Protein AF-A0A7Z7JCD7-F1 (afdb_monomer_lite)

Radius of gyration: 16.31 Å; chains: 1; bounding box: 39×44×38 Å

InterPro domains:
  IPR015995 Microcystin LR degradation protein MlrC, N-terminal [PF07364] (4-139)

pLDDT: mean 79.73, std 20.66, range [27.58, 98.19]

Sequence (176 aa):
MSGRRRPSGTIEAGAYAAMKQDILEGIRAALSVDGVLLALHGAGVADGTEDVEGDLALPVRALVGPGVPIAAVYDLHGNMTDAMRDACDLTLPCKLYPHTDFHDRGVEAVELLLEMIRGGLTPVTAMRRLPMLPYIVTTQVGAPYRDFAFPAWGIPNVACNIFRVAQAELITERRS

Secondary structure (DSSP, 8-state):
------S-SPBPHHHHHHHHHHHHHHHHHH-S-S-EEEE--SS--BTTBS-HHHHHHHHHHHHH-TTS-EEEEE-TT----HHHHHH-SEEEE---SS---HHHHHHHHHHHHHHHHTTS-------B--S--------STT-TTHHHHHHHHTSTT---BTTBB-----------

Organism: NCBI:txid164546

Structure (mmCIF, N/CA/C/O backbone):
data_AF-A0A7Z7JCD7-F1
#
_entry.id   AF-A0A7Z7JCD7-F1
#
loop_
_atom_site.group_PDB
_atom_site.id
_atom_site.type_symbol
_atom_site.label_atom_id
_atom_site.label_alt_id
_atom_site.label_comp_id
_atom_site.label_asym_id
_atom_site.label_entity_id
_atom_site.label_seq_id
_atom_site.pdbx_PDB_ins_code
_atom_site.Cartn_x
_atom_site.Cartn_y
_atom_site.Cartn_z
_atom_site.occupancy
_atom_site.B_iso_or_equiv
_atom_site.auth_seq_id
_atom_site.auth_comp_id
_atom_site.auth_asym_id
_atom_site.auth_atom_id
_atom_site.pdbx_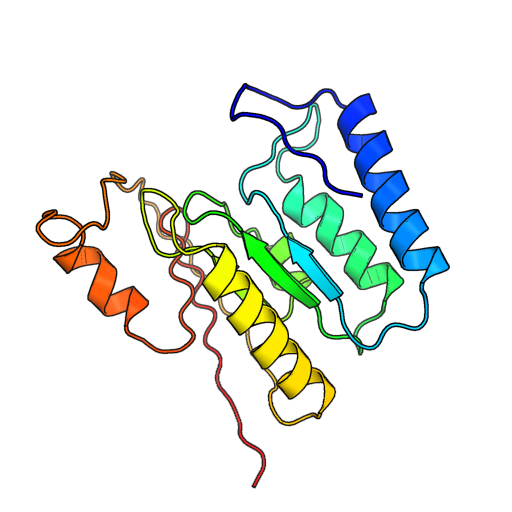PDB_model_num
ATOM 1 N N . MET A 1 1 ? -7.881 12.692 -3.490 1.00 38.72 1 MET A N 1
ATOM 2 C CA . MET A 1 1 ? -6.734 13.535 -3.901 1.00 38.72 1 MET A CA 1
ATOM 3 C C . MET A 1 1 ? -5.615 12.617 -4.387 1.00 38.72 1 MET A C 1
ATOM 5 O O . MET A 1 1 ? -5.524 11.513 -3.874 1.00 38.72 1 MET A O 1
ATOM 9 N N . SER A 1 2 ? -4.817 13.014 -5.384 1.00 38.47 2 SER A N 1
ATOM 10 C CA . SER A 1 2 ? -3.691 12.214 -5.905 1.00 38.47 2 SER A CA 1
ATOM 11 C C . SER A 1 2 ? -2.426 13.072 -5.908 1.00 38.47 2 SER A C 1
ATOM 13 O O . SER A 1 2 ? -2.394 14.094 -6.589 1.00 38.47 2 SER A O 1
ATOM 15 N N . GLY A 1 3 ? -1.390 12.665 -5.171 1.00 51.50 3 GLY A N 1
ATOM 16 C CA . GLY A 1 3 ? -0.071 13.302 -5.185 1.00 51.50 3 GLY A CA 1
ATOM 17 C C . GLY A 1 3 ? 0.856 12.587 -6.165 1.00 51.50 3 GLY A C 1
ATOM 18 O O . GLY A 1 3 ? 1.091 11.392 -6.025 1.00 51.50 3 GLY A O 1
ATOM 19 N N . ARG A 1 4 ? 1.383 13.290 -7.175 1.00 45.47 4 ARG A N 1
ATOM 20 C CA . ARG A 1 4 ? 2.312 12.701 -8.153 1.00 45.47 4 ARG A CA 1
ATOM 21 C C . ARG A 1 4 ? 3.592 13.520 -8.212 1.00 45.47 4 ARG A C 1
ATOM 23 O O . ARG A 1 4 ? 3.601 14.621 -8.755 1.00 45.47 4 ARG A O 1
ATOM 30 N N . ARG A 1 5 ? 4.679 12.975 -7.665 1.00 53.91 5 ARG A N 1
ATOM 31 C CA . ARG A 1 5 ? 6.021 13.560 -7.761 1.00 53.91 5 ARG A CA 1
ATOM 32 C C . ARG A 1 5 ? 6.887 12.684 -8.657 1.00 53.91 5 ARG A C 1
ATOM 34 O O . ARG A 1 5 ? 6.743 11.465 -8.671 1.00 53.91 5 ARG A O 1
ATOM 41 N N . ARG A 1 6 ? 7.760 13.309 -9.448 1.00 50.62 6 ARG A N 1
ATOM 42 C CA . ARG A 1 6 ? 8.803 12.570 -10.169 1.00 50.62 6 ARG A CA 1
ATOM 43 C C . ARG A 1 6 ? 9.807 12.011 -9.153 1.00 50.62 6 ARG A C 1
ATOM 45 O O . ARG A 1 6 ? 9.986 12.649 -8.118 1.00 50.62 6 ARG A O 1
ATOM 52 N N . PRO A 1 7 ? 10.457 10.867 -9.422 1.00 61.56 7 PRO A N 1
ATOM 53 C CA . PRO A 1 7 ? 11.505 10.352 -8.546 1.00 61.56 7 PRO A CA 1
ATOM 54 C C . PRO A 1 7 ? 12.627 11.395 -8.455 1.00 61.56 7 PRO A C 1
ATOM 56 O O . PRO A 1 7 ? 13.387 11.599 -9.398 1.00 61.56 7 PRO A O 1
ATOM 59 N N . SER A 1 8 ? 12.647 12.146 -7.354 1.00 58.25 8 SER A N 1
ATOM 60 C CA . SER A 1 8 ? 13.540 13.287 -7.154 1.00 58.25 8 SER A CA 1
ATOM 61 C C . SER A 1 8 ? 13.671 13.583 -5.655 1.00 58.25 8 SER A C 1
ATOM 63 O O . SER A 1 8 ? 13.029 14.502 -5.135 1.00 58.25 8 SER A O 1
ATOM 65 N N . GLY A 1 9 ? 14.486 12.778 -4.973 1.00 72.56 9 GLY A N 1
ATOM 66 C CA . GLY A 1 9 ? 14.892 12.988 -3.582 1.00 72.56 9 GLY A CA 1
ATOM 67 C C . GLY A 1 9 ? 13.773 12.919 -2.540 1.00 72.56 9 GLY A C 1
ATOM 68 O O . GLY A 1 9 ? 12.618 12.616 -2.838 1.00 72.56 9 GLY A O 1
ATOM 69 N N . THR A 1 10 ? 14.160 13.210 -1.302 1.00 86.06 10 THR A N 1
ATOM 70 C CA . THR A 1 10 ? 13.302 13.190 -0.116 1.00 86.06 10 THR A CA 1
ATOM 71 C C . THR A 1 10 ? 12.166 14.216 -0.213 1.00 86.06 10 THR A C 1
ATOM 73 O O . THR A 1 10 ? 12.354 15.357 -0.653 1.00 86.06 10 THR A O 1
ATOM 76 N N . ILE A 1 11 ? 10.962 13.807 0.184 1.00 90.38 11 ILE A N 1
ATOM 77 C CA . ILE A 1 11 ? 9.799 14.686 0.320 1.00 90.38 11 ILE A CA 1
ATOM 78 C C . ILE A 1 11 ? 9.989 15.562 1.562 1.00 90.38 11 ILE A C 1
ATOM 80 O O . ILE A 1 11 ? 10.456 15.101 2.594 1.00 90.38 11 ILE A O 1
ATOM 84 N N . GLU A 1 12 ? 9.641 16.840 1.467 1.00 93.75 12 GLU A N 1
ATOM 85 C CA . GLU A 1 12 ? 9.699 17.737 2.623 1.00 93.75 12 GLU A CA 1
ATOM 86 C C . GLU A 1 12 ? 8.660 17.305 3.678 1.00 93.75 12 GLU A C 1
ATOM 88 O O . GLU A 1 12 ? 7.552 16.891 3.323 1.00 93.75 12 GLU A O 1
ATOM 93 N N . ALA A 1 13 ? 9.030 17.351 4.962 1.00 92.88 13 ALA A N 1
ATOM 94 C CA . ALA A 1 13 ? 8.230 16.790 6.053 1.00 92.88 13 ALA A CA 1
ATOM 95 C C . ALA A 1 13 ? 6.817 17.391 6.131 1.00 92.88 13 ALA A C 1
ATOM 97 O O . ALA A 1 13 ? 5.838 16.653 6.247 1.00 92.88 13 ALA A O 1
ATOM 98 N N . GLY A 1 14 ? 6.691 18.715 6.028 1.00 93.69 14 GLY A N 1
ATOM 99 C CA . GLY A 1 14 ? 5.419 19.432 6.050 1.00 93.69 14 GLY A CA 1
ATOM 100 C C . GLY A 1 14 ? 4.516 19.072 4.873 1.00 93.69 14 GLY A C 1
ATOM 101 O O . GLY A 1 14 ? 3.327 18.823 5.066 1.00 93.69 14 GLY A O 1
ATOM 102 N N . ALA A 1 15 ? 5.071 18.966 3.666 1.00 93.75 15 ALA A N 1
ATOM 103 C CA . ALA A 1 15 ? 4.345 18.547 2.472 1.00 93.75 15 ALA A CA 1
ATOM 104 C C . ALA A 1 15 ? 3.818 17.111 2.596 1.00 93.75 15 ALA A C 1
ATOM 106 O O . ALA A 1 15 ? 2.669 16.842 2.240 1.00 93.75 15 ALA A O 1
ATOM 107 N N . TYR A 1 16 ? 4.636 16.195 3.124 1.00 94.56 16 TYR A N 1
ATOM 108 C CA . TYR A 1 16 ? 4.192 14.832 3.401 1.00 94.56 16 TYR A CA 1
ATOM 109 C C . TYR A 1 16 ? 3.095 14.805 4.474 1.00 94.56 16 TYR A C 1
ATOM 111 O O . TYR A 1 16 ? 2.045 14.198 4.260 1.00 94.56 16 TYR A O 1
ATOM 119 N N . ALA A 1 17 ? 3.300 15.506 5.591 1.00 95.62 17 ALA A N 1
ATOM 120 C CA . ALA A 1 17 ? 2.340 15.568 6.686 1.00 95.62 17 ALA A CA 1
ATOM 121 C C . ALA A 1 17 ? 0.984 16.126 6.229 1.00 95.62 17 ALA A C 1
ATOM 123 O O . ALA A 1 17 ? -0.048 15.540 6.552 1.00 95.62 17 ALA A O 1
ATOM 124 N N . ALA A 1 18 ? 0.977 17.199 5.434 1.00 96.06 18 ALA A N 1
ATOM 125 C CA . ALA A 1 18 ? -0.241 17.768 4.862 1.00 96.06 18 ALA A CA 1
ATOM 126 C C . ALA A 1 18 ? -0.968 16.758 3.962 1.00 96.06 18 ALA A C 1
ATOM 128 O O . ALA A 1 18 ? -2.143 16.476 4.178 1.00 96.06 18 ALA A O 1
ATOM 129 N N . MET A 1 19 ? -0.251 16.124 3.026 1.00 95.31 19 MET A N 1
ATOM 130 C CA . MET A 1 19 ? -0.829 15.102 2.147 1.00 95.31 19 MET A CA 1
ATOM 131 C C . MET A 1 19 ? -1.414 13.923 2.939 1.00 95.31 19 MET A C 1
ATOM 133 O O . MET A 1 19 ? -2.509 13.453 2.631 1.00 95.31 19 MET A O 1
ATOM 137 N N . LYS A 1 20 ? -0.698 13.440 3.962 1.00 96.12 20 LYS A N 1
ATOM 138 C CA . LYS A 1 20 ? -1.166 12.359 4.838 1.00 96.12 20 LYS A CA 1
ATOM 139 C C . LYS A 1 20 ? -2.459 12.754 5.550 1.00 96.12 20 LYS A C 1
ATOM 141 O O . LYS A 1 20 ? -3.403 11.968 5.559 1.00 96.12 20 LYS A O 1
ATOM 146 N N . GLN A 1 21 ? -2.518 13.957 6.122 1.00 97.56 21 GLN A N 1
ATOM 147 C CA . GLN A 1 21 ? -3.721 14.452 6.795 1.00 97.56 21 GLN A CA 1
ATOM 148 C C . GLN A 1 21 ? -4.905 14.567 5.833 1.00 97.56 21 GLN A C 1
ATOM 150 O O . GLN A 1 21 ? -5.980 14.065 6.152 1.00 97.56 21 GLN A O 1
ATOM 155 N N . ASP A 1 22 ? -4.697 15.122 4.639 1.00 97.00 22 ASP A N 1
ATOM 156 C CA . ASP A 1 22 ? -5.750 15.260 3.626 1.00 97.00 22 ASP A CA 1
ATOM 157 C C . ASP A 1 22 ? -6.340 13.900 3.219 1.00 97.00 22 ASP A C 1
ATOM 159 O O . ASP A 1 22 ? -7.555 13.756 3.068 1.00 97.00 22 ASP A O 1
ATOM 163 N N . ILE A 1 23 ? -5.492 12.876 3.067 1.00 96.06 23 ILE A N 1
ATOM 164 C CA . ILE A 1 23 ? -5.938 11.511 2.757 1.00 96.06 23 ILE A CA 1
ATOM 165 C C . ILE A 1 23 ? -6.753 10.934 3.917 1.00 96.06 23 ILE A C 1
ATOM 167 O O . ILE A 1 23 ? -7.844 10.408 3.694 1.00 96.06 23 ILE A O 1
ATOM 171 N N . LEU A 1 24 ? -6.247 11.031 5.149 1.00 97.81 24 LEU A N 1
ATOM 172 C CA . LEU A 1 24 ? -6.919 10.466 6.320 1.00 97.81 24 LEU A CA 1
ATOM 173 C C . LEU A 1 24 ? -8.258 11.146 6.602 1.00 97.81 24 LEU A C 1
ATOM 175 O O . LEU A 1 24 ? -9.221 10.464 6.949 1.00 97.81 24 LEU A O 1
ATOM 179 N N . GLU A 1 25 ? -8.342 12.461 6.419 1.00 97.69 25 GLU A N 1
ATOM 180 C CA . GLU A 1 25 ? -9.595 13.195 6.572 1.00 97.69 25 GLU A CA 1
ATOM 181 C C . GLU A 1 25 ? -10.590 12.851 5.463 1.00 97.69 25 GLU A C 1
ATOM 183 O O . GLU A 1 25 ? -11.768 12.633 5.738 1.00 97.69 25 GLU A O 1
ATOM 188 N N . GLY A 1 26 ? -10.116 12.692 4.223 1.00 97.06 26 GLY A N 1
ATOM 189 C CA . GLY A 1 26 ? -10.950 12.219 3.120 1.00 97.06 26 GLY A CA 1
ATOM 190 C C . GLY A 1 26 ? -11.564 10.842 3.390 1.00 97.06 26 GLY A C 1
ATOM 191 O O . GLY A 1 26 ? -12.751 10.642 3.140 1.00 97.06 26 GLY A O 1
ATOM 192 N N . ILE A 1 27 ? -10.786 9.905 3.944 1.00 96.38 27 ILE A N 1
ATOM 193 C CA . ILE A 1 27 ? -11.299 8.582 4.327 1.00 96.38 27 ILE A CA 1
ATOM 194 C C . ILE A 1 27 ? -12.274 8.717 5.498 1.00 96.38 27 ILE A C 1
ATOM 196 O O . ILE A 1 27 ? -13.350 8.130 5.443 1.00 96.38 27 ILE A O 1
ATOM 200 N N . ARG A 1 28 ? -11.950 9.522 6.521 1.00 97.31 28 ARG A N 1
ATOM 201 C CA . ARG A 1 28 ? -12.825 9.759 7.682 1.00 97.31 28 ARG A CA 1
ATOM 202 C C . ARG A 1 28 ? -14.195 10.278 7.257 1.00 97.31 28 ARG A C 1
ATOM 204 O O . ARG A 1 28 ? -15.205 9.780 7.743 1.00 97.31 28 ARG A O 1
ATOM 211 N N . ALA A 1 29 ? -14.224 11.235 6.336 1.00 97.56 29 ALA A N 1
ATOM 212 C CA . ALA A 1 29 ? -15.454 11.808 5.802 1.00 97.56 29 ALA A CA 1
ATOM 213 C C . ALA A 1 29 ? -16.268 10.816 4.951 1.00 97.56 29 ALA A C 1
ATOM 215 O O . ALA A 1 29 ? -17.480 10.976 4.829 1.00 97.56 29 ALA A O 1
ATOM 216 N N . ALA A 1 30 ? -15.619 9.805 4.368 1.00 96.31 30 ALA A N 1
ATOM 217 C CA . ALA A 1 30 ? -16.261 8.777 3.552 1.00 96.31 30 ALA A CA 1
ATOM 218 C C . ALA A 1 30 ? -16.755 7.562 4.357 1.00 96.31 30 ALA A C 1
ATOM 220 O O . ALA A 1 30 ? -17.393 6.683 3.780 1.00 96.31 30 ALA A O 1
ATOM 221 N N . LEU A 1 31 ? -16.460 7.478 5.660 1.00 95.06 31 LEU A N 1
ATOM 222 C CA . LEU A 1 31 ? -16.896 6.354 6.489 1.00 95.06 31 LEU A CA 1
ATOM 223 C C . LEU A 1 31 ? -18.435 6.275 6.582 1.00 95.06 31 LEU A C 1
ATOM 225 O O . LEU A 1 31 ? -19.114 7.294 6.668 1.00 95.06 31 LEU A O 1
ATOM 229 N N . SER A 1 32 ? -19.025 5.079 6.656 1.00 95.94 32 SER A N 1
ATOM 230 C CA . SER A 1 32 ? -18.393 3.750 6.568 1.00 95.94 32 SER A CA 1
ATOM 231 C C . SER A 1 32 ? -18.077 3.340 5.123 1.00 95.94 32 SER A C 1
ATOM 233 O O . SER A 1 32 ? -18.885 3.584 4.232 1.00 95.94 32 SER A O 1
ATOM 235 N N . VAL A 1 33 ? -16.951 2.648 4.913 1.00 96.88 33 VAL A N 1
ATOM 236 C CA . VAL A 1 33 ? -16.549 2.087 3.609 1.00 96.88 33 VAL A CA 1
ATOM 237 C C . VAL A 1 33 ? -16.451 0.564 3.676 1.00 96.88 33 VAL A C 1
ATOM 239 O O . VAL A 1 33 ? -16.088 0.021 4.718 1.00 96.88 33 VAL A O 1
ATOM 242 N N . ASP A 1 34 ? -16.725 -0.114 2.561 1.00 97.38 34 ASP A N 1
ATOM 243 C CA . ASP A 1 34 ? -16.637 -1.580 2.472 1.00 97.38 34 ASP A CA 1
ATOM 244 C C . ASP A 1 34 ? -15.220 -2.079 2.163 1.00 97.38 34 ASP A C 1
ATOM 246 O O . ASP A 1 34 ? -14.902 -3.230 2.424 1.00 97.38 34 ASP A O 1
ATOM 250 N N . GLY A 1 35 ? -14.345 -1.228 1.627 1.00 96.44 35 GLY A N 1
ATOM 251 C CA . GLY A 1 35 ? -12.960 -1.574 1.318 1.00 96.44 35 GLY A CA 1
ATOM 252 C C . GLY A 1 35 ? -12.138 -0.346 0.949 1.00 96.44 35 GLY A C 1
ATOM 253 O O . GLY A 1 35 ? -12.686 0.699 0.590 1.00 96.44 35 GLY A O 1
ATOM 254 N N . VAL A 1 36 ? -10.813 -0.468 1.022 1.00 97.75 36 VAL A N 1
ATOM 255 C CA . VAL A 1 36 ? -9.879 0.602 0.648 1.00 97.75 36 VAL A CA 1
ATOM 256 C C . VAL A 1 36 ? -8.865 0.088 -0.362 1.00 97.75 36 VAL A C 1
ATOM 258 O O . VAL A 1 36 ? -8.225 -0.936 -0.145 1.00 97.75 36 VAL A O 1
ATOM 261 N N . LEU A 1 37 ? -8.674 0.843 -1.444 1.00 96.69 37 LEU A N 1
ATOM 262 C CA . LEU A 1 37 ? -7.574 0.647 -2.381 1.00 96.69 37 LEU A CA 1
ATOM 263 C C . LEU A 1 37 ? -6.585 1.811 -2.271 1.00 96.69 37 LEU A C 1
ATOM 265 O O . LEU A 1 37 ? -6.917 2.955 -2.582 1.00 96.69 37 LEU A O 1
ATOM 269 N N . LEU A 1 38 ? -5.357 1.509 -1.858 1.00 95.56 38 LEU A N 1
ATOM 270 C CA . LEU A 1 38 ? -4.248 2.452 -1.788 1.00 95.56 38 LEU A CA 1
ATOM 271 C C . LEU A 1 38 ? -3.400 2.355 -3.062 1.00 95.56 38 LEU A C 1
ATOM 273 O O . LEU A 1 38 ? -2.684 1.380 -3.279 1.00 95.56 38 LEU A O 1
ATOM 277 N N . ALA A 1 39 ? -3.458 3.386 -3.904 1.00 93.06 39 ALA A N 1
ATOM 278 C CA . ALA A 1 39 ? -2.540 3.546 -5.030 1.00 93.06 39 ALA A CA 1
ATOM 279 C C . ALA A 1 39 ? -1.276 4.273 -4.547 1.00 93.06 39 ALA A C 1
ATOM 281 O O . ALA A 1 39 ? -1.266 5.497 -4.405 1.00 93.06 39 ALA A O 1
ATOM 282 N N . LEU A 1 40 ? -0.232 3.506 -4.244 1.00 90.56 40 LEU A N 1
ATOM 283 C CA . LEU A 1 40 ? 0.998 3.973 -3.611 1.00 90.56 40 LEU A CA 1
ATOM 284 C C . LEU A 1 40 ? 2.157 4.022 -4.610 1.00 90.56 40 LEU A C 1
ATOM 286 O O . LEU A 1 40 ? 2.116 3.416 -5.680 1.00 90.56 40 LEU A O 1
ATOM 290 N N . HIS A 1 41 ? 3.218 4.747 -4.252 1.00 87.06 41 HIS A N 1
ATOM 291 C CA . HIS A 1 41 ? 4.457 4.701 -5.022 1.00 87.06 41 HIS A CA 1
ATOM 292 C C . HIS A 1 41 ? 5.224 3.410 -4.723 1.00 87.06 41 HIS A C 1
ATOM 294 O O . HIS A 1 41 ? 5.561 2.671 -5.640 1.00 87.06 41 HIS A O 1
ATOM 300 N N . GLY A 1 42 ? 5.433 3.107 -3.444 1.00 78.56 42 GLY A N 1
ATOM 301 C CA . GLY A 1 42 ? 6.109 1.911 -2.950 1.00 78.56 42 GLY A CA 1
ATOM 302 C C . GLY A 1 42 ? 7.485 2.192 -2.345 1.00 78.56 42 GLY A C 1
ATOM 303 O O . GLY A 1 42 ? 7.989 1.346 -1.626 1.00 78.56 42 GLY A O 1
ATOM 304 N N . ALA A 1 43 ? 8.111 3.335 -2.624 1.00 82.75 43 ALA A N 1
ATOM 305 C CA . ALA A 1 43 ? 9.446 3.686 -2.123 1.00 82.75 43 ALA A CA 1
ATOM 306 C C . ALA A 1 43 ? 9.544 5.171 -1.729 1.00 82.75 43 ALA A C 1
ATOM 308 O O . ALA A 1 43 ? 10.560 5.831 -1.965 1.00 82.75 43 ALA A O 1
ATOM 309 N N . GLY A 1 44 ? 8.456 5.730 -1.203 1.00 86.25 44 GLY A N 1
ATOM 310 C CA . GLY A 1 44 ? 8.405 7.107 -0.747 1.00 86.25 44 GLY A CA 1
ATOM 311 C C . GLY A 1 44 ? 9.258 7.314 0.503 1.00 86.25 44 GLY A C 1
ATOM 312 O O . GLY A 1 44 ? 9.161 6.572 1.474 1.00 86.25 44 GLY A O 1
ATOM 313 N N . VAL A 1 45 ? 10.059 8.377 0.490 1.00 90.44 45 VAL A N 1
ATOM 314 C CA . VAL A 1 45 ? 10.814 8.843 1.657 1.00 90.44 45 VAL A CA 1
ATOM 315 C C . VAL A 1 45 ? 10.487 10.311 1.869 1.00 90.44 45 VAL A C 1
ATOM 317 O O . VAL A 1 45 ? 10.547 11.105 0.924 1.00 90.44 45 VAL A O 1
ATOM 320 N N . ALA A 1 46 ? 10.161 10.678 3.101 1.00 92.94 46 ALA A N 1
ATOM 321 C CA . ALA A 1 46 ? 10.026 12.057 3.539 1.00 92.94 46 ALA A CA 1
ATOM 322 C C . ALA A 1 46 ? 11.059 12.371 4.625 1.00 92.94 46 ALA A C 1
ATOM 324 O O . ALA A 1 46 ? 11.642 11.475 5.234 1.00 92.94 46 ALA A O 1
ATOM 325 N N . ASP A 1 47 ? 11.324 13.650 4.852 1.00 92.69 47 ASP A N 1
ATOM 326 C CA . ASP A 1 47 ? 12.237 14.070 5.907 1.00 92.69 47 ASP A CA 1
ATOM 327 C C . ASP A 1 47 ? 11.682 13.617 7.269 1.00 92.69 47 ASP A C 1
ATOM 329 O O . ASP A 1 47 ? 10.530 13.888 7.610 1.00 92.69 47 ASP A O 1
ATOM 333 N N . GLY A 1 48 ? 12.471 12.825 7.996 1.00 92.88 48 GLY A N 1
ATOM 334 C CA . GLY A 1 48 ? 12.051 12.145 9.223 1.00 92.88 48 GLY A CA 1
ATOM 335 C C . GLY A 1 48 ? 11.115 10.938 9.044 1.00 92.88 48 GLY A C 1
ATOM 336 O O . GLY A 1 48 ?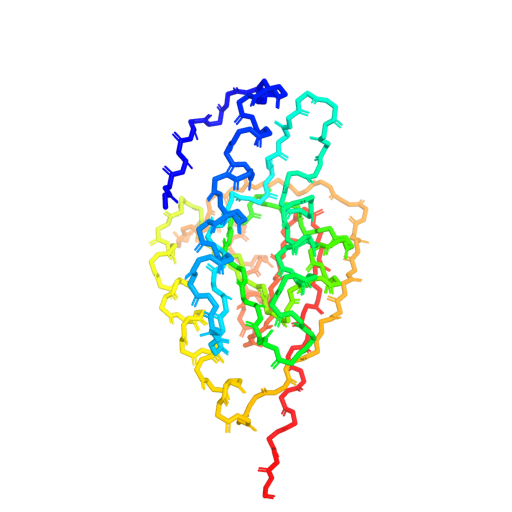 10.657 10.398 10.047 1.00 92.88 48 GLY A O 1
ATOM 337 N N . THR A 1 49 ? 10.808 10.491 7.818 1.00 93.62 49 THR A N 1
ATOM 338 C CA . THR A 1 49 ? 9.976 9.297 7.548 1.00 93.62 49 THR A CA 1
ATOM 339 C C . THR A 1 49 ? 10.560 8.457 6.408 1.00 93.62 49 THR A C 1
ATOM 341 O O . THR A 1 49 ? 10.426 8.794 5.233 1.00 93.62 49 THR A O 1
ATOM 344 N N . GLU A 1 50 ? 11.185 7.330 6.750 1.00 91.56 50 GLU A N 1
ATOM 345 C CA . GLU A 1 50 ? 11.837 6.435 5.776 1.00 91.56 50 GLU A CA 1
ATOM 346 C C . GLU A 1 50 ? 10.874 5.495 5.034 1.00 91.56 50 GLU A C 1
ATOM 348 O O . GLU A 1 50 ? 11.218 4.984 3.972 1.00 91.56 50 GLU A O 1
ATOM 353 N N . ASP A 1 51 ? 9.685 5.262 5.595 1.00 93.25 51 ASP A N 1
ATOM 354 C CA . ASP A 1 51 ? 8.634 4.406 5.036 1.00 93.25 51 ASP A CA 1
ATOM 355 C C . ASP A 1 51 ? 7.320 5.188 4.982 1.00 93.25 51 ASP A C 1
ATOM 357 O O . ASP A 1 51 ? 6.496 5.123 5.897 1.00 93.25 51 ASP A O 1
ATOM 361 N N . VAL A 1 52 ? 7.151 5.983 3.925 1.00 94.62 52 VAL A N 1
ATOM 362 C CA . VAL A 1 52 ? 5.940 6.790 3.718 1.00 94.62 52 VAL A CA 1
ATOM 363 C C . VAL A 1 52 ? 4.710 5.899 3.536 1.00 94.62 52 VAL A C 1
ATOM 365 O O . VAL A 1 52 ? 3.629 6.204 4.038 1.00 94.62 52 VAL A O 1
ATOM 368 N N . GLU A 1 53 ? 4.853 4.787 2.823 1.00 94.44 53 GLU A N 1
ATOM 369 C CA . GLU A 1 53 ? 3.759 3.871 2.530 1.00 94.44 53 GLU A CA 1
ATOM 370 C C . GLU A 1 53 ? 3.217 3.192 3.790 1.00 94.44 53 GLU A C 1
ATOM 372 O O . GLU A 1 53 ? 2.004 3.193 4.010 1.00 94.44 53 GLU A O 1
ATOM 377 N N . GLY A 1 54 ? 4.094 2.655 4.638 1.00 95.31 54 GLY A N 1
ATOM 378 C CA . GLY A 1 54 ? 3.718 2.067 5.921 1.00 95.31 54 GLY A CA 1
ATOM 379 C C . GLY A 1 54 ? 3.186 3.100 6.914 1.00 95.31 54 GLY A C 1
ATOM 380 O O . GLY A 1 54 ? 2.174 2.850 7.576 1.00 95.31 54 GLY A O 1
ATOM 381 N N . ASP A 1 55 ? 3.809 4.281 6.977 1.00 97.00 55 ASP A N 1
ATOM 382 C CA . ASP A 1 55 ? 3.373 5.381 7.845 1.00 97.00 55 ASP A CA 1
ATOM 383 C C . ASP A 1 55 ? 1.976 5.912 7.471 1.00 97.00 55 ASP A C 1
ATOM 385 O O . ASP A 1 55 ? 1.232 6.365 8.347 1.00 97.00 55 ASP A O 1
ATOM 389 N N . LEU A 1 56 ? 1.574 5.813 6.199 1.00 97.12 56 LEU A N 1
ATOM 390 C CA . LEU A 1 56 ? 0.208 6.091 5.751 1.00 97.12 56 LEU A CA 1
ATOM 391 C C . LEU A 1 56 ? -0.745 4.908 5.990 1.00 97.12 56 LEU A C 1
ATOM 393 O O . LEU A 1 56 ? -1.858 5.114 6.476 1.00 97.12 56 LEU A O 1
ATOM 397 N N . ALA A 1 57 ? -0.336 3.681 5.657 1.00 97.06 57 ALA A N 1
ATOM 398 C CA . ALA A 1 57 ? -1.213 2.509 5.685 1.00 97.06 57 ALA A CA 1
ATOM 399 C C . ALA A 1 57 ? -1.692 2.148 7.102 1.00 97.06 57 ALA A C 1
ATOM 401 O O . ALA A 1 57 ? -2.863 1.809 7.287 1.00 97.06 57 ALA A O 1
ATOM 402 N N . LEU A 1 58 ? -0.829 2.269 8.116 1.00 97.88 58 LEU A N 1
ATOM 403 C CA . LEU A 1 58 ? -1.173 1.945 9.506 1.00 97.88 58 LEU A CA 1
ATOM 404 C C . LEU A 1 58 ? -2.320 2.822 10.060 1.00 97.88 58 LEU A C 1
ATOM 406 O O . LEU A 1 58 ? -3.305 2.267 10.556 1.00 97.88 58 LEU A O 1
ATOM 410 N N . PRO A 1 59 ? -2.276 4.166 9.954 1.00 98.00 59 PRO A N 1
ATOM 411 C CA . PRO A 1 59 ? -3.413 5.011 10.308 1.00 98.00 59 PRO A CA 1
ATOM 412 C C . PRO A 1 59 ? -4.677 4.726 9.496 1.00 98.00 59 PRO A C 1
ATOM 414 O O . PRO A 1 59 ? -5.763 4.778 10.066 1.00 98.00 59 PRO A O 1
ATOM 417 N N . VAL A 1 60 ? -4.562 4.400 8.201 1.00 98.19 60 VAL A N 1
ATOM 418 C CA . VAL A 1 60 ? -5.727 4.010 7.387 1.00 98.19 60 VAL A CA 1
ATOM 419 C C . VAL A 1 60 ? -6.386 2.761 7.972 1.00 98.19 60 VAL A C 1
ATOM 421 O O . VAL A 1 60 ? -7.591 2.783 8.221 1.00 98.19 60 VAL A O 1
ATOM 424 N N . ARG A 1 61 ? -5.606 1.714 8.278 1.00 97.88 61 ARG A N 1
ATOM 425 C CA . ARG A 1 61 ? -6.087 0.503 8.963 1.00 97.88 61 ARG A CA 1
ATOM 426 C C . ARG A 1 61 ? -6.771 0.829 10.286 1.00 97.88 61 ARG A C 1
ATOM 428 O O . ARG A 1 61 ? -7.864 0.330 10.545 1.00 97.88 61 ARG A O 1
ATOM 435 N N . ALA A 1 62 ? -6.161 1.674 11.112 1.00 98.06 62 ALA A N 1
ATOM 436 C CA . ALA A 1 62 ? -6.756 2.081 12.382 1.00 98.06 62 ALA A CA 1
ATOM 437 C C . ALA A 1 62 ? -8.102 2.805 12.193 1.00 98.06 62 ALA A C 1
ATOM 439 O O . ALA A 1 62 ? -9.002 2.648 13.015 1.00 98.06 62 ALA A O 1
ATOM 440 N N . LEU A 1 63 ? -8.247 3.574 11.111 1.00 97.75 63 LEU A N 1
ATOM 441 C CA . LEU A 1 63 ? -9.440 4.362 10.822 1.00 97.75 63 LEU A CA 1
ATOM 442 C C . LEU A 1 63 ? -10.620 3.509 10.335 1.00 97.75 63 LEU A C 1
ATOM 444 O O . LEU A 1 63 ? -11.746 3.719 10.776 1.00 97.75 63 LEU A O 1
ATOM 448 N N . VAL A 1 64 ? -10.367 2.567 9.421 1.00 97.88 64 VAL A N 1
ATOM 449 C CA . VAL A 1 64 ? -11.420 1.714 8.833 1.00 97.88 64 VAL A CA 1
ATOM 450 C C . VAL A 1 64 ? -11.708 0.462 9.665 1.00 97.88 64 VAL A C 1
ATOM 452 O O . VAL A 1 64 ? -12.758 -0.157 9.517 1.00 97.88 64 VAL A O 1
ATO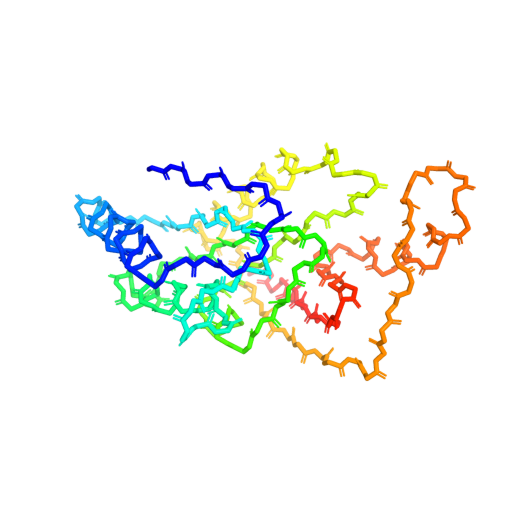M 455 N N . GLY A 1 65 ? -10.800 0.106 10.575 1.00 97.38 65 GLY A N 1
ATOM 456 C CA . GLY A 1 65 ? -10.920 -1.050 11.454 1.00 97.38 65 GLY A CA 1
ATOM 457 C C . GLY A 1 65 ? -10.447 -2.363 10.813 1.00 97.38 65 GLY A C 1
ATOM 458 O O . GLY A 1 65 ? -10.114 -2.416 9.629 1.00 97.38 65 GLY A O 1
ATOM 459 N N . PRO A 1 66 ? -10.390 -3.457 11.594 1.00 95.12 66 PRO A N 1
ATOM 460 C CA . PRO A 1 66 ? -9.844 -4.741 11.142 1.00 95.12 66 PRO A CA 1
ATOM 461 C C . PRO A 1 66 ? -10.775 -5.522 10.200 1.00 95.12 66 PRO A C 1
ATOM 463 O O . PRO A 1 66 ? -10.332 -6.469 9.567 1.00 95.12 66 PRO A O 1
ATOM 466 N N . GLY A 1 67 ? -12.061 -5.160 10.125 1.00 94.69 67 GLY A N 1
ATOM 467 C CA . GLY A 1 67 ? -13.048 -5.859 9.292 1.00 94.69 67 GLY A CA 1
ATOM 468 C C . GLY A 1 67 ? -13.153 -5.346 7.854 1.00 94.69 67 GLY A C 1
ATOM 469 O O . GLY A 1 67 ? -13.810 -5.985 7.040 1.00 94.69 67 GLY A O 1
ATOM 470 N N . VAL A 1 68 ? -12.537 -4.202 7.544 1.00 97.38 68 VAL A N 1
ATOM 471 C CA . VAL A 1 68 ? -12.580 -3.596 6.208 1.00 97.38 68 VAL A CA 1
ATOM 472 C C . VAL A 1 68 ? -11.328 -4.009 5.435 1.00 97.38 68 VAL A C 1
ATOM 474 O O . VAL A 1 68 ? -10.229 -3.675 5.881 1.00 97.38 68 VAL A O 1
ATOM 477 N N . PRO A 1 69 ? -11.436 -4.709 4.296 1.00 96.69 69 PRO A N 1
ATOM 478 C CA . PRO A 1 69 ? -10.272 -5.118 3.528 1.00 96.69 69 PRO A CA 1
ATOM 479 C C . PRO A 1 69 ? -9.519 -3.922 2.923 1.00 96.69 69 PRO A C 1
ATOM 481 O O . PRO A 1 69 ? -10.122 -2.960 2.435 1.00 96.69 69 PRO A O 1
ATOM 484 N N . ILE A 1 70 ? -8.187 -3.992 2.935 1.00 97.19 70 ILE A N 1
ATOM 485 C CA . ILE A 1 70 ? -7.282 -2.984 2.374 1.00 97.19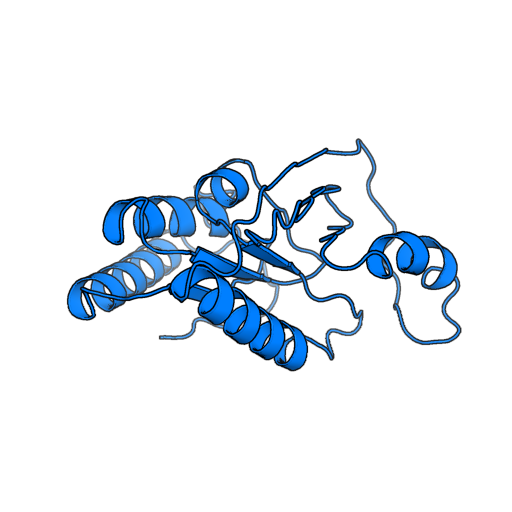 70 ILE A CA 1
ATOM 486 C C . ILE A 1 70 ? -6.364 -3.636 1.341 1.00 97.19 70 ILE A C 1
ATOM 488 O O . ILE A 1 70 ? -5.551 -4.501 1.671 1.00 97.19 70 ILE A O 1
ATOM 492 N N . ALA A 1 71 ? -6.447 -3.162 0.100 1.00 95.25 71 ALA A N 1
ATOM 493 C CA . ALA A 1 71 ? -5.530 -3.509 -0.977 1.00 95.25 71 AL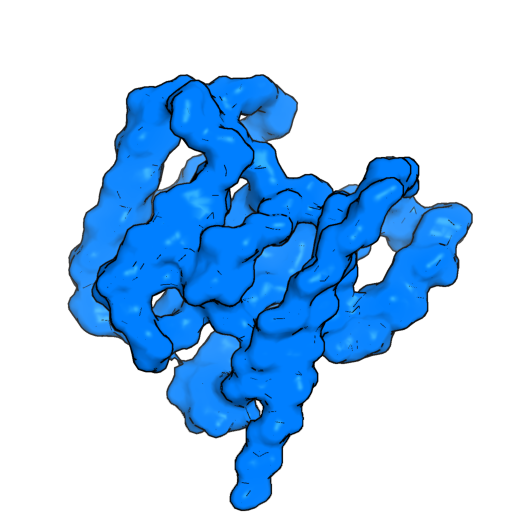A A CA 1
ATOM 494 C C . ALA A 1 71 ? -4.566 -2.351 -1.269 1.00 95.25 71 ALA A C 1
ATOM 496 O O . ALA A 1 71 ? -4.949 -1.183 -1.208 1.00 95.25 71 ALA A O 1
ATOM 497 N N . ALA A 1 72 ? -3.325 -2.659 -1.640 1.00 94.75 72 ALA A N 1
ATOM 498 C CA . ALA A 1 72 ? -2.340 -1.675 -2.077 1.00 94.75 72 ALA A CA 1
ATOM 499 C C . ALA A 1 72 ? -1.720 -2.058 -3.425 1.00 94.75 72 ALA A C 1
ATOM 501 O O . ALA A 1 72 ? -1.229 -3.174 -3.590 1.00 94.75 72 ALA A O 1
ATOM 502 N N . VAL A 1 73 ? -1.688 -1.111 -4.363 1.00 92.62 73 VAL A N 1
ATOM 503 C CA . VAL A 1 73 ? -0.994 -1.233 -5.654 1.00 92.62 73 VAL A CA 1
ATOM 504 C C . VAL A 1 73 ? 0.174 -0.262 -5.671 1.00 92.62 73 VAL A C 1
ATOM 506 O O . VAL A 1 73 ? -0.001 0.903 -5.318 1.00 92.62 73 VAL A O 1
ATOM 509 N N . TYR A 1 74 ? 1.356 -0.726 -6.069 1.00 91.44 74 TYR A N 1
ATOM 510 C CA . TYR A 1 74 ? 2.570 0.092 -6.072 1.00 91.44 74 TYR A CA 1
ATOM 511 C C . TYR A 1 74 ? 3.590 -0.370 -7.113 1.00 91.44 74 TYR A C 1
ATOM 513 O O . TYR A 1 74 ? 3.369 -1.325 -7.855 1.00 91.44 74 TYR A O 1
ATOM 521 N N . ASP A 1 75 ? 4.688 0.365 -7.228 1.00 88.31 75 ASP A N 1
ATOM 522 C CA . ASP A 1 75 ? 5.756 0.095 -8.182 1.00 88.31 75 ASP A CA 1
ATOM 523 C C . ASP A 1 75 ? 6.512 -1.199 -7.835 1.00 88.31 75 ASP A C 1
ATOM 525 O O . ASP A 1 75 ? 6.731 -1.497 -6.665 1.00 88.31 75 ASP A O 1
ATOM 529 N N . LEU A 1 76 ? 6.975 -1.952 -8.836 1.00 83.88 76 LEU A N 1
ATOM 530 C CA . LEU A 1 76 ? 7.853 -3.117 -8.640 1.00 83.88 76 LEU A CA 1
ATOM 531 C C . LEU A 1 76 ? 9.175 -2.749 -7.966 1.00 83.88 76 LEU A C 1
ATOM 533 O O . LEU A 1 76 ? 9.850 -3.610 -7.398 1.00 83.88 76 LEU A O 1
ATOM 537 N N . HIS A 1 77 ? 9.552 -1.471 -8.045 1.00 85.38 77 HIS A N 1
ATOM 538 C CA . HIS A 1 77 ? 10.687 -0.920 -7.328 1.00 85.38 77 HIS A CA 1
ATOM 539 C C . HIS A 1 77 ? 10.381 -0.598 -5.859 1.00 85.38 77 HIS A C 1
ATOM 541 O O . HIS A 1 77 ? 11.262 -0.153 -5.124 1.00 85.38 77 HIS A O 1
ATOM 547 N N . GLY A 1 78 ? 9.136 -0.786 -5.433 1.00 83.88 78 GLY A N 1
ATOM 548 C CA . GLY A 1 78 ? 8.690 -0.523 -4.083 1.00 83.88 78 GLY A CA 1
ATOM 549 C C . GLY A 1 78 ? 9.296 -1.466 -3.046 1.00 83.88 78 GLY A C 1
ATOM 550 O O . GLY A 1 78 ? 9.631 -2.625 -3.300 1.00 83.88 78 GLY A O 1
ATOM 551 N N . ASN A 1 79 ? 9.388 -0.953 -1.828 1.00 85.38 79 ASN A N 1
ATOM 552 C CA . ASN A 1 79 ? 9.793 -1.651 -0.631 1.00 85.38 79 ASN A CA 1
ATOM 553 C C . ASN A 1 79 ? 8.554 -2.048 0.170 1.00 85.38 79 ASN A C 1
ATOM 555 O O . ASN A 1 79 ? 8.025 -1.254 0.937 1.00 85.38 79 ASN A O 1
ATOM 559 N N . MET A 1 80 ? 8.139 -3.312 0.086 1.00 86.56 80 MET A N 1
ATOM 560 C CA . MET A 1 80 ? 7.165 -3.819 1.054 1.00 86.56 80 MET A CA 1
ATOM 561 C C . MET A 1 80 ? 7.787 -3.836 2.456 1.00 86.56 80 MET A C 1
ATOM 563 O O . MET A 1 80 ? 8.863 -4.413 2.670 1.00 86.56 80 MET A O 1
ATOM 567 N N . THR A 1 81 ? 7.141 -3.185 3.416 1.00 90.69 81 THR A N 1
ATOM 568 C CA . THR A 1 81 ? 7.587 -3.104 4.814 1.00 90.69 81 THR A CA 1
ATOM 569 C C . THR A 1 81 ? 6.723 -3.957 5.737 1.00 90.69 81 THR A C 1
ATOM 571 O O . THR A 1 81 ? 5.670 -4.448 5.337 1.00 90.69 81 THR A O 1
ATOM 574 N N . ASP A 1 82 ? 7.187 -4.168 6.976 1.00 92.38 82 ASP A N 1
ATOM 575 C CA . ASP A 1 82 ? 6.371 -4.847 7.994 1.00 92.38 82 ASP A CA 1
ATOM 576 C C . ASP A 1 82 ? 5.080 -4.061 8.267 1.00 92.38 82 ASP A C 1
ATOM 578 O O . ASP A 1 82 ? 4.017 -4.658 8.365 1.00 92.38 82 ASP A O 1
ATOM 582 N N . ALA A 1 83 ? 5.149 -2.726 8.271 1.00 94.38 83 ALA A N 1
ATOM 583 C CA . ALA A 1 83 ? 3.982 -1.864 8.428 1.00 94.38 83 ALA A CA 1
ATOM 584 C C . ALA A 1 83 ? 2.955 -2.062 7.300 1.00 94.38 83 ALA A C 1
ATOM 586 O O . ALA A 1 83 ? 1.765 -2.197 7.574 1.00 94.38 83 ALA A O 1
ATOM 587 N N . MET A 1 84 ? 3.401 -2.147 6.040 1.00 93.31 84 MET A N 1
ATOM 588 C CA . MET A 1 84 ? 2.508 -2.467 4.921 1.00 93.31 84 MET A CA 1
ATOM 589 C C . MET A 1 84 ? 1.918 -3.876 5.035 1.00 93.31 84 MET A C 1
ATOM 591 O O . MET A 1 84 ? 0.730 -4.043 4.782 1.00 93.31 84 MET A O 1
ATOM 595 N N . ARG A 1 85 ? 2.724 -4.878 5.421 1.00 91.00 85 ARG A N 1
ATOM 596 C CA . ARG A 1 85 ? 2.252 -6.257 5.650 1.00 91.00 85 ARG A CA 1
ATOM 597 C C . ARG A 1 85 ? 1.157 -6.302 6.716 1.00 91.00 85 ARG A C 1
ATOM 599 O O . ARG A 1 85 ? 0.189 -7.029 6.550 1.00 91.00 85 ARG A O 1
ATOM 606 N N . ASP A 1 86 ? 1.329 -5.553 7.800 1.00 92.50 86 ASP A N 1
ATOM 607 C CA . ASP A 1 86 ? 0.411 -5.583 8.940 1.00 92.50 86 ASP A CA 1
ATOM 608 C C . ASP A 1 86 ? -0.855 -4.745 8.692 1.00 92.50 86 ASP A C 1
ATOM 610 O O . ASP A 1 86 ? -1.901 -5.007 9.283 1.00 92.50 86 ASP A O 1
ATOM 614 N N . ALA A 1 87 ? -0.780 -3.735 7.818 1.00 95.81 87 ALA A N 1
ATOM 615 C CA . ALA A 1 87 ? -1.908 -2.868 7.492 1.00 95.81 87 ALA A CA 1
ATOM 616 C C . ALA A 1 87 ? -2.763 -3.383 6.321 1.00 95.81 87 ALA A C 1
ATOM 618 O O . ALA A 1 87 ? -3.992 -3.278 6.382 1.00 95.81 87 ALA A O 1
ATOM 619 N N . CYS A 1 88 ? -2.136 -3.908 5.264 1.00 94.50 88 CYS A N 1
ATOM 620 C CA . CYS A 1 88 ? -2.792 -4.280 4.011 1.00 94.50 88 CYS A CA 1
ATOM 621 C C . CYS A 1 88 ? -3.036 -5.791 3.929 1.00 94.50 88 CYS A C 1
ATOM 623 O O . CYS A 1 88 ? -2.109 -6.586 4.060 1.00 94.50 88 CYS A O 1
ATOM 625 N N . ASP A 1 89 ? -4.267 -6.181 3.611 1.00 93.50 89 ASP A N 1
ATOM 626 C CA . ASP A 1 89 ? -4.630 -7.586 3.402 1.00 93.50 89 ASP A CA 1
ATOM 627 C C . ASP A 1 89 ? -4.160 -8.097 2.033 1.00 93.50 89 ASP A C 1
ATOM 629 O O . ASP A 1 89 ? -3.919 -9.289 1.855 1.00 93.50 89 ASP A O 1
ATOM 633 N N . LEU A 1 90 ? -4.025 -7.189 1.060 1.00 91.31 90 LEU A N 1
ATOM 634 C CA . LEU A 1 90 ? -3.589 -7.500 -0.295 1.00 91.31 90 LEU A CA 1
ATOM 635 C C . LEU A 1 90 ? -2.568 -6.477 -0.797 1.00 91.31 90 LEU A C 1
ATOM 637 O O . LEU A 1 90 ? -2.772 -5.267 -0.702 1.00 91.31 90 LEU A O 1
ATOM 641 N N . THR A 1 91 ? -1.481 -6.952 -1.400 1.00 90.00 91 THR A N 1
ATOM 642 C CA . THR A 1 91 ? -0.471 -6.096 -2.036 1.00 90.00 91 THR A CA 1
ATOM 643 C C . THR A 1 91 ? -0.158 -6.575 -3.445 1.00 90.00 91 THR A C 1
ATOM 645 O O . THR A 1 91 ? 0.207 -7.734 -3.632 1.00 90.00 91 THR A O 1
ATOM 648 N N . LEU A 1 92 ? -0.257 -5.678 -4.422 1.00 89.19 92 LEU A N 1
ATOM 649 C CA . LEU A 1 92 ? -0.114 -5.970 -5.846 1.00 89.19 92 LEU A CA 1
ATOM 650 C C . LEU A 1 92 ? 0.875 -4.987 -6.487 1.00 89.19 92 LEU A C 1
ATOM 652 O O . LEU A 1 92 ? 0.470 -3.926 -6.971 1.00 89.19 92 LEU A O 1
ATOM 656 N N . PRO A 1 93 ? 2.178 -5.303 -6.499 1.00 87.88 93 PRO A N 1
ATOM 657 C CA . PRO A 1 93 ? 3.132 -4.514 -7.255 1.00 87.88 93 PRO A CA 1
ATOM 658 C C . PRO A 1 93 ? 2.875 -4.648 -8.760 1.00 87.88 93 PRO A C 1
ATOM 660 O O . PRO A 1 93 ? 2.380 -5.676 -9.240 1.00 87.88 93 PRO A O 1
ATOM 663 N N . CYS A 1 94 ? 3.252 -3.627 -9.529 1.00 85.88 94 CYS A N 1
ATOM 664 C CA . CYS A 1 94 ? 3.384 -3.778 -10.973 1.00 85.88 94 CYS A CA 1
ATOM 665 C C . CYS A 1 94 ? 4.423 -4.853 -11.312 1.00 85.88 94 CYS A C 1
ATOM 667 O O . CYS A 1 94 ? 5.256 -5.228 -10.491 1.00 85.88 94 CYS A O 1
ATOM 669 N N . LYS A 1 95 ? 4.319 -5.432 -12.506 1.00 83.69 95 LYS A N 1
ATOM 670 C CA . LYS A 1 95 ? 5.168 -6.551 -12.940 1.00 83.69 95 LYS A CA 1
ATOM 671 C C . LYS A 1 95 ? 6.073 -6.150 -14.094 1.00 83.69 95 LYS A C 1
ATOM 673 O O . LYS A 1 95 ? 7.034 -6.860 -14.397 1.00 83.69 95 LYS A O 1
ATOM 678 N N . LEU A 1 96 ? 5.757 -5.050 -14.784 1.00 83.62 96 LEU A N 1
ATOM 679 C CA . LEU A 1 96 ? 6.460 -4.658 -15.996 1.00 83.62 96 LEU A CA 1
ATOM 680 C C . LEU A 1 96 ? 7.414 -3.482 -15.777 1.00 83.62 96 LEU A C 1
ATOM 682 O O . LEU A 1 96 ? 7.086 -2.506 -15.107 1.00 83.62 96 LEU A O 1
ATOM 686 N N . TYR A 1 97 ? 8.597 -3.573 -16.386 1.00 83.44 97 TYR A N 1
ATOM 687 C CA . TYR A 1 97 ? 9.551 -2.482 -16.536 1.00 83.44 97 TYR A CA 1
ATOM 688 C C . TYR A 1 97 ? 9.876 -2.334 -18.031 1.00 83.44 97 TYR A C 1
ATOM 690 O O . TYR A 1 97 ? 10.434 -3.271 -18.604 1.00 83.44 97 TYR A O 1
ATOM 698 N N . PRO A 1 98 ? 9.532 -1.217 -18.701 1.00 85.38 98 PRO A N 1
ATOM 699 C CA . PRO A 1 98 ? 8.839 -0.035 -18.176 1.00 85.38 98 PRO A CA 1
ATOM 700 C C . PRO A 1 98 ? 7.425 -0.342 -17.653 1.00 85.38 98 PRO A C 1
ATOM 702 O O . PRO A 1 98 ? 6.792 -1.301 -18.087 1.00 85.38 98 PRO A O 1
ATOM 705 N N . HIS A 1 99 ? 6.940 0.483 -16.720 1.00 87.75 99 HIS A N 1
ATOM 706 C CA . HIS A 1 99 ? 5.673 0.273 -16.007 1.00 87.75 99 HIS A CA 1
ATOM 707 C C . HIS A 1 99 ? 4.457 0.519 -16.896 1.00 87.75 99 HIS A C 1
ATOM 709 O O . HIS A 1 99 ? 3.893 1.614 -16.920 1.00 87.75 99 HIS A O 1
ATOM 715 N N . THR A 1 100 ? 4.057 -0.504 -17.643 1.00 89.25 100 THR A N 1
ATOM 716 C CA . THR A 1 100 ? 2.904 -0.447 -18.548 1.00 89.25 100 THR A CA 1
ATOM 717 C C . THR A 1 100 ? 1.659 -1.127 -17.983 1.00 89.25 100 THR A C 1
ATOM 719 O O . THR A 1 100 ? 0.608 -1.023 -18.598 1.00 89.25 100 THR A O 1
ATOM 722 N N . ASP A 1 101 ? 1.748 -1.792 -16.825 1.00 89.31 101 ASP A N 1
ATOM 723 C CA . ASP A 1 101 ? 0.672 -2.623 -16.263 1.00 89.31 101 ASP A CA 1
ATOM 724 C C . ASP A 1 101 ? 0.016 -2.066 -14.988 1.00 89.31 101 ASP A C 1
ATOM 726 O O . ASP A 1 101 ? -0.775 -2.760 -14.361 1.00 89.31 101 ASP A O 1
ATOM 730 N N . PHE A 1 102 ? 0.284 -0.815 -14.593 1.00 87.94 102 PHE A N 1
ATOM 731 C CA . PHE A 1 102 ? -0.355 -0.214 -13.408 1.00 87.94 102 PHE A CA 1
ATOM 732 C C . PHE A 1 102 ? -1.887 -0.194 -13.488 1.00 87.94 102 PHE A C 1
ATOM 734 O O . PHE A 1 102 ? -2.553 -0.406 -12.478 1.00 87.94 102 PHE A O 1
ATOM 741 N N . HIS A 1 103 ? -2.442 0.062 -14.677 1.00 90.81 103 HIS A N 1
ATOM 742 C CA . HIS A 1 103 ? -3.887 0.019 -14.893 1.00 90.81 103 HIS A CA 1
ATOM 743 C C . HIS A 1 103 ? -4.434 -1.386 -14.623 1.00 90.81 103 HIS A C 1
ATOM 745 O O . HIS A 1 103 ? -5.367 -1.544 -13.841 1.00 90.81 103 HIS A O 1
ATOM 751 N N . ASP A 1 104 ? -3.802 -2.403 -15.206 1.00 90.69 104 ASP A N 1
ATOM 752 C CA . ASP A 1 104 ? -4.240 -3.794 -15.086 1.00 90.69 104 ASP A CA 1
ATOM 753 C C . ASP A 1 104 ? -4.114 -4.296 -13.645 1.00 90.69 104 ASP A C 1
ATOM 755 O O . ASP A 1 104 ? -5.009 -4.977 -13.150 1.00 90.69 104 ASP A O 1
ATOM 759 N N . ARG A 1 105 ? -3.054 -3.893 -12.930 1.00 89.38 105 ARG A N 1
ATOM 760 C CA . ARG A 1 105 ? -2.921 -4.152 -11.488 1.00 89.38 105 ARG A CA 1
ATOM 761 C C . ARG A 1 105 ? -3.998 -3.455 -10.668 1.00 89.38 105 ARG A C 1
ATOM 763 O O . ARG A 1 105 ? -4.478 -4.030 -9.701 1.00 89.38 105 ARG A O 1
ATOM 770 N N . GLY A 1 106 ? -4.381 -2.236 -11.044 1.00 90.62 106 GLY A N 1
ATOM 771 C CA . GLY A 1 106 ? -5.485 -1.518 -10.412 1.00 90.62 106 GLY A CA 1
ATOM 772 C C . GLY A 1 106 ? -6.819 -2.243 -10.581 1.00 90.62 106 GLY A C 1
ATOM 773 O O . GLY A 1 106 ? -7.547 -2.401 -9.605 1.00 90.62 106 GLY A O 1
ATOM 774 N N . VAL A 1 107 ? -7.116 -2.725 -11.792 1.00 94.25 107 VAL A N 1
ATOM 775 C CA . VAL A 1 107 ? -8.322 -3.521 -12.075 1.00 94.25 107 VAL A CA 1
ATOM 776 C C . VAL A 1 107 ? -8.321 -4.815 -11.260 1.00 94.25 107 VAL A C 1
ATOM 778 O O . VAL A 1 107 ? -9.275 -5.062 -10.528 1.00 94.25 107 VAL A O 1
ATOM 781 N N . GLU A 1 108 ? -7.225 -5.577 -11.297 1.00 91.12 108 GLU A N 1
ATOM 782 C CA . GLU A 1 108 ? -7.067 -6.814 -10.516 1.00 91.12 108 GLU A CA 1
ATOM 783 C C . GLU A 1 108 ? -7.233 -6.565 -9.008 1.00 91.12 108 GLU A C 1
ATOM 785 O O . GLU A 1 108 ? -7.900 -7.331 -8.316 1.00 91.12 108 GLU A O 1
ATOM 790 N N . ALA A 1 109 ? -6.684 -5.461 -8.491 1.00 91.94 109 ALA A N 1
ATOM 791 C CA . ALA A 1 109 ? -6.827 -5.097 -7.086 1.00 91.94 109 ALA A CA 1
ATOM 792 C C . ALA A 1 109 ? -8.283 -4.841 -6.697 1.00 91.94 109 ALA A C 1
ATOM 79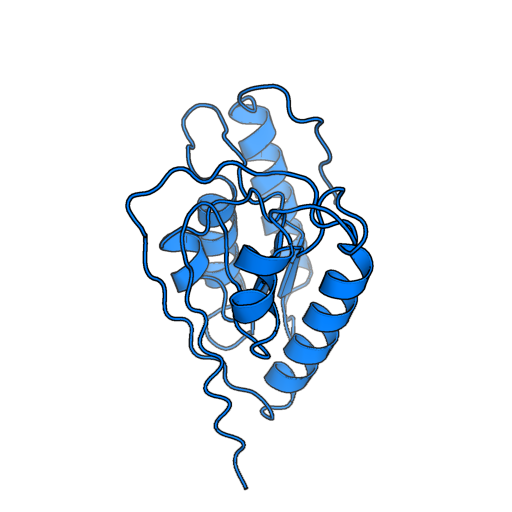4 O O . ALA A 1 109 ? -8.711 -5.282 -5.634 1.00 91.94 109 ALA A O 1
ATOM 795 N N . VAL A 1 110 ? -9.050 -4.148 -7.544 1.00 94.50 110 VAL A N 1
ATOM 796 C CA . VAL A 1 110 ? -10.478 -3.907 -7.300 1.00 94.50 110 VAL A CA 1
ATOM 797 C C . VAL A 1 110 ? -11.270 -5.211 -7.362 1.00 94.50 110 VAL A C 1
ATOM 799 O O . VAL A 1 110 ? -12.118 -5.438 -6.503 1.00 94.50 110 VAL A O 1
ATOM 802 N N . GLU A 1 111 ? -10.996 -6.079 -8.336 1.00 94.81 111 GLU A N 1
ATOM 803 C CA . GLU A 1 111 ? -11.672 -7.375 -8.470 1.00 94.81 111 GLU A CA 1
ATOM 804 C C . GLU A 1 111 ? -11.461 -8.254 -7.231 1.00 94.81 111 GLU A C 1
ATOM 806 O O . GLU A 1 111 ? -12.435 -8.725 -6.639 1.00 94.81 111 GLU A O 1
ATOM 811 N N . LEU A 1 112 ? -10.213 -8.399 -6.780 1.00 92.56 112 LEU A N 1
ATOM 812 C CA . LEU A 1 112 ? -9.878 -9.173 -5.582 1.00 92.56 112 LEU A CA 1
ATOM 813 C C . LEU A 1 112 ? -10.441 -8.532 -4.309 1.00 92.56 112 LEU A C 1
ATOM 815 O O . LEU A 1 112 ? -10.962 -9.236 -3.444 1.00 92.56 112 LEU A O 1
ATOM 819 N N . LEU A 1 113 ? -10.409 -7.200 -4.204 1.00 93.19 113 LEU A N 1
ATOM 820 C CA . LEU A 1 113 ? -11.006 -6.485 -3.077 1.00 93.19 113 LEU A CA 1
ATOM 821 C C . LEU A 1 113 ? -12.520 -6.735 -3.001 1.00 93.19 113 LEU A C 1
ATOM 823 O O . LEU A 1 113 ? -13.051 -6.984 -1.922 1.00 93.19 113 LEU A O 1
ATOM 827 N N . LEU A 1 114 ? -13.221 -6.742 -4.138 1.00 95.25 114 LEU A N 1
ATOM 828 C CA . LEU A 1 114 ? -14.646 -7.073 -4.195 1.00 95.25 114 LEU A CA 1
ATOM 829 C C . LEU A 1 114 ? -14.925 -8.532 -3.807 1.00 95.25 114 LEU A C 1
ATOM 831 O O . LEU A 1 114 ? -15.941 -8.799 -3.163 1.00 95.25 114 LEU A O 1
ATOM 835 N N . GLU A 1 115 ? -14.058 -9.479 -4.171 1.00 94.25 115 GLU A N 1
ATOM 836 C CA . GLU A 1 115 ? -14.174 -10.868 -3.706 1.00 94.25 115 GLU A CA 1
ATOM 837 C C . GLU A 1 115 ? -13.998 -10.984 -2.187 1.00 94.25 115 GLU A C 1
ATOM 839 O O . GLU A 1 115 ? -14.764 -11.707 -1.543 1.00 94.25 115 GLU A O 1
ATOM 844 N N . MET A 1 116 ? -13.059 -10.235 -1.601 1.00 92.94 116 MET A N 1
ATOM 845 C CA . MET A 1 116 ? -12.869 -10.174 -0.148 1.00 92.94 116 MET A CA 1
ATOM 846 C C . MET A 1 116 ? -14.093 -9.602 0.564 1.00 92.94 116 MET A C 1
ATOM 848 O O . MET A 1 116 ? -14.576 -10.195 1.526 1.00 92.94 116 MET A O 1
ATOM 852 N N . ILE A 1 117 ? -14.645 -8.495 0.056 1.00 95.50 117 ILE A N 1
ATOM 853 C CA . ILE A 1 117 ? -15.861 -7.862 0.598 1.00 95.50 117 ILE A CA 1
ATOM 854 C C . ILE A 1 117 ? -17.036 -8.846 0.603 1.00 95.50 117 ILE A C 1
ATOM 856 O O . ILE A 1 117 ? -17.832 -8.880 1.538 1.00 95.50 117 ILE A O 1
ATOM 860 N N . ARG A 1 118 ? -17.138 -9.686 -0.430 1.00 96.19 118 ARG A N 1
ATOM 861 C CA . ARG A 1 118 ? -18.178 -10.721 -0.544 1.00 96.19 118 ARG A CA 1
ATOM 862 C C . ARG A 1 118 ? -17.903 -11.962 0.312 1.00 96.19 118 ARG A C 1
ATOM 864 O O . ARG A 1 118 ? -18.733 -12.868 0.323 1.00 96.19 118 ARG A O 1
ATOM 871 N N . GLY A 1 119 ? -16.760 -12.032 0.996 1.00 92.50 119 GLY A N 1
ATOM 872 C CA . GLY A 1 119 ? -16.334 -13.189 1.786 1.00 92.50 119 GLY A CA 1
ATOM 873 C C . GLY A 1 119 ? -15.882 -14.390 0.949 1.00 92.50 119 GLY A C 1
ATOM 874 O O . GLY A 1 119 ? -15.772 -15.494 1.478 1.00 92.50 119 GLY A O 1
ATOM 875 N N . GLY A 1 120 ? -15.637 -14.199 -0.352 1.00 88.56 120 GLY A N 1
ATOM 876 C CA . GLY A 1 120 ? -15.154 -15.249 -1.254 1.00 88.56 120 GLY A CA 1
ATOM 877 C C . GLY A 1 120 ? -13.639 -15.456 -1.196 1.00 88.56 120 GLY A C 1
ATOM 878 O O . GLY A 1 120 ? -13.141 -16.469 -1.690 1.00 88.56 120 GLY A O 1
ATOM 879 N N . LEU A 1 121 ? -12.918 -14.508 -0.590 1.00 86.38 121 LEU A N 1
ATOM 880 C CA . LEU A 1 121 ? -11.465 -14.476 -0.530 1.00 86.38 121 LEU A CA 1
ATOM 881 C C . LEU A 1 121 ? -10.984 -13.978 0.838 1.00 86.38 121 LEU A C 1
ATOM 883 O O . LEU A 1 121 ? -11.340 -12.880 1.257 1.00 86.38 121 LEU A O 1
ATOM 887 N N . THR A 1 122 ? -10.118 -14.751 1.492 1.00 85.81 122 THR A N 1
ATOM 888 C CA . THR A 1 122 ? -9.427 -14.342 2.724 1.00 85.81 122 THR A CA 1
ATOM 889 C C . THR A 1 122 ? -7.925 -14.536 2.519 1.00 85.81 122 THR A C 1
ATOM 891 O O . THR A 1 122 ? -7.428 -15.642 2.735 1.00 85.81 122 THR A O 1
ATOM 894 N N . PRO A 1 123 ? -7.201 -13.520 2.018 1.00 84.31 123 PRO A N 1
ATOM 895 C CA . PRO A 1 123 ? -5.774 -13.642 1.760 1.00 84.31 123 PRO A CA 1
ATOM 896 C C . PRO A 1 123 ? -4.979 -13.783 3.059 1.00 84.31 123 PRO A C 1
ATOM 898 O O . PRO A 1 123 ? -5.346 -13.247 4.104 1.00 84.31 123 PRO A O 1
ATOM 901 N N . VAL A 1 124 ? -3.845 -14.472 2.959 1.00 82.38 124 VAL A N 1
ATOM 902 C CA . VAL A 1 124 ? -2.798 -14.476 3.980 1.00 82.38 124 VAL A CA 1
ATOM 903 C C . VAL A 1 124 ? -1.562 -13.837 3.356 1.00 82.38 124 VAL A C 1
ATOM 905 O O . VAL A 1 124 ? -1.267 -14.041 2.183 1.00 82.38 124 VAL A O 1
ATOM 908 N N . THR A 1 125 ? -0.825 -13.041 4.123 1.00 79.25 125 THR A N 1
ATOM 909 C CA . THR A 1 125 ? 0.397 -12.400 3.629 1.00 79.25 125 THR A CA 1
ATOM 910 C C . THR A 1 125 ? 1.600 -12.974 4.359 1.00 79.25 125 THR A C 1
ATOM 912 O O . THR A 1 125 ? 1.745 -12.788 5.567 1.00 79.25 125 THR A O 1
ATOM 915 N N . ALA A 1 126 ? 2.505 -13.629 3.629 1.00 79.69 126 ALA A N 1
ATOM 916 C CA . ALA A 1 126 ? 3.843 -13.934 4.119 1.00 79.69 126 ALA A CA 1
ATOM 917 C C . ALA A 1 126 ? 4.881 -12.989 3.481 1.00 79.69 126 ALA A C 1
ATOM 919 O O . ALA A 1 126 ? 4.657 -12.315 2.476 1.00 79.69 126 ALA A O 1
ATOM 920 N N . MET A 1 127 ? 6.035 -12.840 4.126 1.00 81.81 127 MET A N 1
ATOM 921 C CA . MET A 1 127 ? 7.066 -11.918 3.656 1.00 81.81 127 MET A CA 1
ATOM 922 C C . MET A 1 127 ? 8.454 -12.447 4.001 1.00 81.81 127 MET A C 1
ATOM 924 O O . MET A 1 127 ? 8.737 -12.758 5.158 1.00 81.81 127 MET A O 1
ATOM 928 N N . ARG A 1 128 ? 9.351 -12.502 3.009 1.00 80.81 128 ARG A N 1
ATOM 929 C CA . ARG A 1 128 ? 10.730 -12.973 3.161 1.00 80.81 128 ARG A CA 1
ATOM 930 C C . ARG A 1 128 ? 11.736 -12.012 2.521 1.00 80.81 128 ARG A C 1
ATOM 932 O O . ARG A 1 128 ? 11.878 -11.905 1.312 1.00 80.81 128 ARG A O 1
ATOM 939 N N . ARG A 1 129 ? 12.552 -11.345 3.333 1.00 75.94 129 ARG A N 1
ATOM 940 C CA . ARG A 1 129 ? 13.635 -10.505 2.793 1.00 75.94 129 ARG A CA 1
ATOM 941 C C . ARG A 1 129 ? 14.799 -11.385 2.343 1.00 75.94 129 ARG A C 1
ATOM 943 O O . ARG A 1 129 ? 15.350 -12.130 3.152 1.00 75.94 129 ARG A O 1
ATOM 950 N N . LEU A 1 130 ? 15.167 -11.290 1.068 1.00 80.12 130 LEU A N 1
ATOM 951 C CA . LEU A 1 130 ? 16.412 -11.860 0.563 1.00 80.12 130 LEU A CA 1
ATOM 952 C C . LEU A 1 130 ? 17.519 -10.804 0.687 1.00 80.12 130 LEU A C 1
ATOM 954 O O . LEU A 1 130 ? 17.279 -9.654 0.320 1.00 80.12 130 LEU A O 1
ATOM 958 N N . PRO A 1 131 ? 18.718 -11.149 1.186 1.00 77.94 131 PRO A N 1
ATOM 959 C CA . PRO A 1 131 ? 19.825 -10.207 1.329 1.00 77.94 131 PRO A CA 1
ATOM 960 C C . PRO A 1 131 ? 20.532 -9.996 -0.020 1.00 77.94 131 PRO A C 1
ATOM 962 O O . PRO A 1 131 ? 21.707 -10.319 -0.177 1.00 77.94 131 PRO A O 1
ATOM 965 N N . MET A 1 132 ? 19.799 -9.510 -1.022 1.00 77.31 132 MET A N 1
ATOM 966 C CA . MET A 1 132 ? 20.313 -9.254 -2.365 1.00 77.31 132 MET A CA 1
ATOM 967 C C . MET A 1 132 ? 19.810 -7.921 -2.905 1.00 77.31 132 MET A C 1
ATOM 969 O O . MET A 1 132 ? 18.667 -7.540 -2.668 1.00 77.31 132 MET A O 1
ATOM 973 N N . LEU A 1 133 ? 20.675 -7.238 -3.656 1.00 75.50 133 LEU A N 1
ATOM 974 C CA . LEU A 1 133 ? 20.301 -6.086 -4.461 1.00 75.50 133 LEU A CA 1
ATOM 975 C C . LEU A 1 133 ? 20.243 -6.533 -5.930 1.00 75.50 133 LEU A C 1
ATOM 977 O O . LEU A 1 133 ? 21.287 -6.756 -6.546 1.00 75.50 133 LEU A O 1
ATOM 981 N N . PRO A 1 134 ? 19.047 -6.732 -6.485 1.00 68.81 134 PRO A N 1
ATOM 982 C CA . PRO A 1 134 ? 18.879 -7.210 -7.850 1.00 68.81 134 PRO A CA 1
ATOM 983 C C . PRO A 1 134 ? 19.220 -6.118 -8.865 1.00 68.81 134 PRO A C 1
ATOM 985 O O . PRO A 1 134 ? 18.903 -4.943 -8.681 1.00 68.81 134 PRO A O 1
ATOM 988 N N . TYR A 1 135 ? 19.818 -6.526 -9.981 1.00 68.38 135 TYR A N 1
ATOM 989 C CA . TYR A 1 135 ? 19.970 -5.651 -11.135 1.00 68.38 135 TYR A CA 1
ATOM 990 C C . TYR A 1 135 ? 18.644 -5.613 -11.901 1.00 68.38 135 TYR A C 1
ATOM 992 O O . TYR A 1 135 ? 18.272 -6.591 -12.548 1.00 68.38 135 TYR A O 1
ATOM 1000 N N . ILE A 1 136 ? 17.907 -4.508 -11.777 1.00 68.50 136 ILE A N 1
ATOM 1001 C CA . ILE A 1 136 ? 16.597 -4.359 -12.416 1.00 68.50 136 ILE A CA 1
ATOM 1002 C C . ILE A 1 136 ? 16.809 -3.892 -13.850 1.00 68.50 136 ILE A C 1
ATOM 1004 O O . ILE A 1 136 ? 17.296 -2.790 -14.104 1.00 68.50 136 ILE A O 1
ATOM 1008 N N . VAL A 1 137 ? 16.435 -4.750 -14.791 1.00 73.69 137 VAL A N 1
ATOM 1009 C CA . VAL A 1 137 ? 16.415 -4.435 -16.220 1.00 73.69 137 VAL A CA 1
ATOM 1010 C C . VAL A 1 137 ? 15.024 -4.676 -16.774 1.00 73.69 137 VAL A C 1
ATOM 1012 O O . VAL A 1 137 ? 14.162 -5.254 -16.113 1.00 73.69 137 VAL A O 1
ATOM 1015 N N . THR A 1 138 ? 14.800 -4.177 -17.986 1.00 79.62 138 THR A N 1
ATOM 1016 C CA . THR A 1 138 ? 13.511 -4.271 -18.674 1.00 79.62 138 THR A CA 1
ATOM 1017 C C . THR A 1 138 ? 12.942 -5.695 -18.627 1.00 79.62 138 THR A C 1
ATOM 1019 O O . THR A 1 138 ? 13.663 -6.677 -18.797 1.00 79.62 138 THR A O 1
ATOM 1022 N N . THR A 1 139 ? 11.638 -5.809 -18.383 1.00 78.19 139 THR A N 1
ATOM 1023 C CA . THR A 1 139 ? 10.894 -7.080 -18.402 1.00 78.19 139 THR A CA 1
ATOM 1024 C C . THR A 1 139 ? 10.234 -7.338 -19.758 1.00 78.19 139 THR A C 1
ATOM 1026 O O . THR A 1 139 ? 9.446 -8.283 -19.918 1.00 78.19 139 THR A O 1
ATOM 1029 N N . GLN A 1 140 ? 10.549 -6.497 -20.749 1.00 79.75 140 GLN A N 1
ATOM 1030 C CA . GLN A 1 140 ? 10.118 -6.676 -22.127 1.00 79.75 140 GLN A CA 1
ATOM 1031 C C . GLN A 1 140 ? 10.544 -8.043 -22.665 1.00 79.75 140 GLN A C 1
ATOM 1033 O O . GLN A 1 140 ? 11.543 -8.640 -22.256 1.00 79.75 140 GLN A O 1
ATOM 1038 N N . VAL A 1 141 ? 9.744 -8.555 -23.596 1.00 71.25 141 VAL A N 1
ATOM 1039 C CA . VAL A 1 141 ? 10.020 -9.821 -24.277 1.00 71.25 141 VAL A CA 1
ATOM 1040 C C . VAL A 1 141 ? 11.383 -9.729 -24.971 1.00 71.25 141 VAL A C 1
ATOM 1042 O O . VAL A 1 141 ? 11.653 -8.756 -25.670 1.00 71.25 141 VAL A O 1
ATOM 1045 N N . GLY A 1 142 ? 12.241 -10.731 -24.755 1.00 69.69 142 GLY A N 1
ATOM 1046 C CA . GLY A 1 142 ? 13.610 -10.769 -25.284 1.00 69.69 142 GLY A CA 1
ATOM 1047 C C . GLY A 1 142 ? 14.683 -10.198 -24.350 1.00 69.69 142 GLY A C 1
ATOM 1048 O O . GLY A 1 142 ? 15.866 -10.274 -24.674 1.00 69.69 142 GLY A O 1
ATOM 1049 N N . ALA A 1 143 ? 14.307 -9.657 -23.188 1.00 68.50 143 ALA A N 1
ATOM 1050 C CA . ALA A 1 143 ? 15.270 -9.232 -22.181 1.00 68.50 143 ALA A CA 1
ATOM 1051 C C . ALA A 1 143 ? 15.763 -10.425 -21.337 1.00 68.50 143 ALA A C 1
ATOM 1053 O O . ALA A 1 143 ? 14.936 -11.181 -20.825 1.00 68.50 143 ALA A O 1
ATOM 1054 N N . PRO A 1 144 ? 17.080 -10.566 -21.096 1.00 65.50 144 PRO A N 1
ATOM 1055 C CA . PRO A 1 144 ? 17.648 -11.733 -20.410 1.00 65.50 144 PRO A CA 1
ATOM 1056 C C . PRO A 1 144 ? 17.156 -11.916 -18.963 1.00 65.50 144 PRO A C 1
ATOM 1058 O O . PRO A 1 144 ? 17.188 -13.018 -18.429 1.00 65.50 144 PRO A O 1
ATOM 1061 N N . TYR A 1 145 ? 16.672 -10.854 -18.315 1.00 65.56 145 TYR A N 1
ATOM 1062 C CA . TYR A 1 145 ? 16.154 -10.910 -16.943 1.00 65.56 145 TYR A CA 1
ATOM 1063 C C . TYR A 1 145 ? 14.703 -11.381 -16.851 1.00 65.56 145 TYR A C 1
ATOM 1065 O O . TYR A 1 145 ? 14.270 -11.863 -15.802 1.00 65.56 145 TYR A O 1
ATOM 1073 N N . ARG A 1 146 ? 13.947 -11.276 -17.951 1.00 65.38 146 ARG A N 1
ATOM 1074 C CA . ARG A 1 146 ? 12.558 -11.731 -18.005 1.00 65.38 146 ARG A CA 1
ATOM 1075 C C . ARG A 1 146 ? 12.474 -13.210 -17.637 1.00 65.38 146 ARG A C 1
ATOM 1077 O O . ARG A 1 146 ? 11.663 -13.567 -16.791 1.00 65.38 146 ARG A O 1
ATOM 1084 N N . ASP A 1 147 ? 13.355 -14.028 -18.202 1.00 63.38 147 ASP A N 1
ATOM 1085 C CA . ASP A 1 147 ? 13.340 -15.485 -18.037 1.00 63.38 147 ASP A CA 1
ATOM 1086 C C . ASP A 1 147 ? 13.709 -15.932 -16.613 1.00 63.38 147 ASP A C 1
ATOM 1088 O O . ASP A 1 147 ? 13.278 -16.992 -16.166 1.00 63.38 147 ASP A O 1
ATOM 1092 N N . PHE A 1 148 ? 14.443 -15.099 -15.865 1.00 64.88 148 PHE A N 1
ATOM 1093 C CA . PHE A 1 148 ? 14.745 -15.335 -14.451 1.00 64.88 148 PHE A CA 1
ATOM 1094 C C . PHE A 1 148 ? 13.575 -14.959 -13.533 1.00 64.88 148 PHE A C 1
ATOM 1096 O O . PHE A 1 148 ? 13.252 -15.692 -12.601 1.00 64.88 148 PHE A O 1
ATOM 1103 N N . ALA A 1 149 ? 12.936 -13.815 -13.781 1.00 60.50 149 ALA A N 1
ATOM 1104 C CA . ALA A 1 149 ? 11.905 -13.291 -12.893 1.00 60.50 149 ALA A CA 1
ATOM 1105 C C . ALA A 1 149 ? 10.532 -13.947 -13.138 1.00 60.50 149 ALA A C 1
ATOM 1107 O O . ALA A 1 149 ? 9.789 -14.206 -12.190 1.00 60.50 149 ALA A O 1
ATOM 1108 N N . PHE A 1 150 ? 10.170 -14.222 -14.398 1.00 60.66 150 PHE A N 1
ATOM 1109 C CA . PHE A 1 150 ? 8.828 -14.681 -14.786 1.00 60.66 150 PHE A CA 1
ATOM 1110 C C . PHE A 1 150 ? 8.329 -15.960 -14.103 1.00 60.66 150 PHE A C 1
ATOM 1112 O O . PHE A 1 150 ? 7.135 -16.004 -13.816 1.00 60.66 150 PHE A O 1
ATOM 1119 N N . PRO A 1 151 ? 9.162 -16.972 -13.797 1.00 60.94 151 PRO A N 1
ATOM 1120 C CA . PRO A 1 151 ? 8.707 -18.142 -13.050 1.00 60.94 151 PRO A CA 1
ATOM 1121 C C . PRO A 1 151 ? 8.106 -17.788 -11.683 1.00 60.94 151 PRO A C 1
ATOM 1123 O O . PRO A 1 151 ? 7.116 -18.393 -11.289 1.00 60.94 151 PRO A O 1
ATOM 1126 N N . ALA A 1 152 ? 8.640 -16.774 -10.991 1.00 58.06 152 ALA A N 1
ATOM 1127 C CA . ALA A 1 152 ? 8.087 -16.291 -9.723 1.00 58.06 152 ALA A CA 1
ATOM 1128 C C . ALA A 1 152 ? 6.813 -15.444 -9.920 1.00 58.06 152 ALA A C 1
ATOM 1130 O O . ALA A 1 152 ? 5.892 -15.531 -9.115 1.00 58.06 152 ALA A O 1
ATOM 1131 N N . TRP A 1 153 ? 6.732 -14.661 -11.004 1.00 54.62 153 TRP A N 1
ATOM 1132 C CA . TRP A 1 153 ? 5.551 -13.845 -11.348 1.00 54.62 153 TRP A CA 1
ATOM 1133 C C . TRP A 1 153 ? 4.387 -14.639 -11.959 1.00 54.62 153 TRP A C 1
ATOM 1135 O O . TRP A 1 153 ? 3.255 -14.152 -11.977 1.00 54.62 153 TRP A O 1
ATOM 1145 N N . GLY A 1 154 ? 4.683 -15.816 -12.516 1.00 49.47 154 GLY A N 1
ATOM 1146 C CA . GLY A 1 154 ? 3.732 -16.740 -13.129 1.00 49.47 154 GLY A CA 1
ATOM 1147 C C . GLY A 1 154 ? 2.998 -17.617 -12.118 1.00 49.47 154 GLY A C 1
ATOM 1148 O O . GLY A 1 154 ? 2.048 -18.297 -12.499 1.00 49.47 154 GLY A O 1
ATOM 1149 N N . ILE A 1 155 ? 3.399 -17.583 -10.843 1.00 53.72 155 ILE A N 1
ATOM 1150 C CA . ILE A 1 155 ? 2.605 -18.148 -9.756 1.00 53.72 155 ILE A CA 1
ATOM 1151 C C . ILE A 1 155 ? 1.451 -17.169 -9.504 1.00 53.72 155 ILE A C 1
ATOM 1153 O O . ILE A 1 155 ? 1.709 -16.009 -9.158 1.00 53.72 155 ILE A O 1
ATOM 1157 N N . PRO A 1 156 ? 0.185 -17.589 -9.698 1.00 47.81 156 PRO A N 1
ATOM 1158 C CA . PRO A 1 156 ? -0.958 -16.750 -9.385 1.00 47.81 156 PRO A CA 1
ATOM 1159 C C . PRO A 1 156 ? -0.826 -16.249 -7.956 1.00 47.81 156 PRO A C 1
ATOM 1161 O O . PRO A 1 156 ? -0.502 -17.020 -7.053 1.00 47.81 156 PRO A O 1
ATOM 1164 N N . ASN A 1 157 ? -1.080 -14.959 -7.771 1.00 47.94 157 ASN A N 1
ATOM 1165 C CA . ASN A 1 157 ? -1.138 -14.337 -6.462 1.00 47.94 157 ASN A CA 1
ATOM 1166 C C . ASN A 1 157 ? 0.175 -14.244 -5.664 1.00 47.94 157 ASN A C 1
ATOM 1168 O O . ASN A 1 157 ? 0.128 -13.871 -4.499 1.00 47.94 157 ASN A O 1
ATOM 1172 N N . VAL A 1 158 ? 1.337 -14.513 -6.268 1.00 43.72 158 VAL A N 1
ATOM 1173 C CA . VAL A 1 158 ? 2.639 -14.208 -5.655 1.00 43.72 158 VAL A CA 1
ATOM 1174 C C . VAL A 1 158 ? 3.100 -12.819 -6.093 1.00 43.72 158 VAL A C 1
ATOM 1176 O O . VAL A 1 158 ? 3.373 -12.563 -7.268 1.00 43.72 158 VAL A O 1
ATOM 1179 N N . ALA A 1 159 ? 3.216 -11.911 -5.126 1.00 44.88 159 ALA A N 1
ATOM 1180 C CA . ALA A 1 159 ? 3.772 -10.575 -5.312 1.00 44.88 159 ALA A CA 1
ATOM 1181 C C . ALA A 1 159 ? 5.296 -10.577 -5.093 1.00 44.88 159 ALA A C 1
ATOM 1183 O O . ALA A 1 159 ? 5.786 -10.204 -4.033 1.00 44.88 159 ALA A O 1
ATOM 1184 N N . CYS A 1 160 ? 6.082 -10.989 -6.090 1.00 37.22 160 CYS A N 1
ATOM 1185 C CA . CYS A 1 160 ? 7.543 -10.956 -5.970 1.00 37.22 160 CYS A CA 1
ATOM 1186 C C . CYS A 1 160 ? 8.081 -9.517 -6.095 1.00 37.22 160 CYS A C 1
ATOM 1188 O O . CYS A 1 160 ? 8.418 -9.069 -7.186 1.00 37.22 160 CYS A O 1
ATOM 1190 N N . ASN A 1 161 ? 8.195 -8.782 -4.986 1.00 42.81 161 ASN A N 1
ATOM 1191 C CA . ASN A 1 161 ? 8.960 -7.534 -4.992 1.00 42.81 161 ASN A CA 1
ATOM 1192 C C . ASN A 1 161 ? 10.451 -7.838 -5.074 1.00 42.81 161 ASN A C 1
ATOM 1194 O O . ASN A 1 161 ? 11.021 -8.579 -4.274 1.00 42.81 161 ASN A O 1
ATOM 1198 N N . ILE A 1 162 ? 11.103 -7.238 -6.056 1.00 41.97 162 ILE A N 1
ATOM 1199 C CA . ILE A 1 162 ? 12.474 -7.580 -6.418 1.00 41.97 162 ILE A CA 1
ATOM 1200 C C . ILE A 1 162 ? 13.453 -7.081 -5.325 1.00 41.97 162 ILE A C 1
ATOM 1202 O O . ILE A 1 162 ? 14.399 -7.786 -4.984 1.00 41.97 162 ILE A O 1
ATOM 1206 N N . PHE A 1 163 ? 13.147 -5.980 -4.625 1.00 29.12 163 PHE A N 1
ATOM 1207 C CA . PHE A 1 163 ? 13.925 -5.508 -3.463 1.00 29.12 163 PHE A CA 1
ATOM 1208 C C . PHE A 1 163 ? 13.742 -6.333 -2.177 1.00 29.12 163 PHE A C 1
ATOM 1210 O O . PHE A 1 163 ? 14.603 -6.315 -1.295 1.00 29.12 163 PHE A O 1
ATOM 1217 N N . ARG A 1 164 ? 12.622 -7.052 -2.041 1.00 32.31 164 ARG A N 1
ATOM 1218 C CA . ARG A 1 164 ? 12.267 -7.884 -0.882 1.00 32.31 164 ARG A CA 1
ATOM 1219 C C . ARG A 1 164 ? 11.251 -8.917 -1.346 1.00 32.31 164 ARG A C 1
ATOM 1221 O O . ARG A 1 164 ? 10.135 -8.523 -1.649 1.00 32.31 164 ARG A O 1
ATOM 1228 N N . VAL A 1 165 ? 11.579 -10.209 -1.343 1.00 28.88 165 VAL A N 1
ATOM 1229 C CA . VAL A 1 165 ? 10.616 -11.260 -1.721 1.00 28.88 165 VAL A CA 1
ATOM 1230 C C . VAL A 1 165 ? 9.466 -11.318 -0.708 1.00 28.88 165 VAL A C 1
ATOM 1232 O O . VAL A 1 165 ? 9.459 -12.076 0.255 1.00 28.88 165 VAL A O 1
ATOM 1235 N N . ALA A 1 166 ? 8.457 -10.479 -0.886 1.00 29.67 166 ALA A N 1
ATOM 1236 C CA . ALA A 1 166 ? 7.212 -10.607 -0.165 1.00 29.67 166 ALA A CA 1
ATOM 1237 C C . ALA A 1 166 ? 6.478 -11.819 -0.728 1.00 29.67 166 ALA A C 1
ATOM 1239 O O . ALA A 1 166 ? 5.891 -11.775 -1.800 1.00 29.67 166 ALA A O 1
ATOM 1240 N N . GLN A 1 167 ? 6.556 -12.944 -0.036 1.00 27.58 167 GLN A N 1
ATOM 1241 C CA . GLN A 1 167 ? 5.773 -14.102 -0.412 1.00 27.58 167 GLN A CA 1
ATOM 1242 C C . GLN A 1 167 ? 4.344 -13.890 0.098 1.00 27.58 167 GLN A C 1
ATOM 1244 O O . GLN A 1 167 ? 3.951 -14.521 1.067 1.00 27.58 167 GLN A O 1
ATOM 1249 N N . ALA A 1 168 ? 3.571 -12.967 -0.479 1.00 31.64 168 ALA A N 1
ATOM 1250 C CA . ALA A 1 168 ? 2.139 -12.933 -0.204 1.00 31.64 168 ALA A CA 1
ATOM 1251 C C . ALA A 1 168 ? 1.548 -14.227 -0.783 1.00 31.64 168 ALA A C 1
ATOM 1253 O O . ALA A 1 168 ? 1.213 -14.288 -1.957 1.00 31.64 168 ALA A O 1
ATOM 1254 N N . GLU A 1 169 ? 1.545 -15.315 -0.016 1.00 29.41 169 GLU A N 1
ATOM 1255 C CA . GLU A 1 169 ? 0.812 -16.513 -0.391 1.00 29.41 169 GLU A CA 1
ATOM 1256 C C . GLU A 1 169 ? -0.656 -16.238 -0.116 1.00 29.41 169 GLU A C 1
ATOM 1258 O O . GLU A 1 169 ? -1.133 -16.446 0.995 1.00 29.41 169 GLU A O 1
ATOM 1263 N N . LEU A 1 170 ? -1.395 -15.823 -1.142 1.00 34.31 170 LEU A N 1
ATOM 1264 C CA . LEU A 1 170 ? -2.840 -16.029 -1.168 1.00 34.31 170 LEU A CA 1
ATOM 1265 C C . LEU A 1 170 ? -3.107 -17.539 -1.109 1.00 34.31 170 LEU A C 1
ATOM 1267 O O . LEU A 1 170 ? -3.337 -18.203 -2.120 1.00 34.31 170 LEU A O 1
ATOM 1271 N N . ILE A 1 171 ? -3.078 -18.087 0.102 1.00 34.12 171 ILE A N 1
ATOM 1272 C CA . ILE A 1 171 ? -3.719 -19.348 0.427 1.00 34.12 171 ILE A CA 1
ATOM 1273 C C . ILE A 1 171 ? -5.208 -19.030 0.408 1.00 34.12 171 ILE A C 1
ATOM 1275 O O . ILE A 1 171 ? -5.815 -18.667 1.410 1.00 34.12 171 ILE A O 1
ATOM 1279 N N . THR A 1 172 ? -5.788 -19.073 -0.786 1.00 34.53 172 THR A N 1
ATOM 1280 C CA . THR A 1 172 ? -7.224 -18.930 -0.972 1.00 34.53 172 THR A CA 1
ATOM 1281 C C . THR A 1 172 ? -7.895 -20.186 -0.429 1.00 34.53 172 THR A C 1
ATOM 1283 O O . THR A 1 172 ? -8.087 -21.157 -1.163 1.00 34.53 172 THR A O 1
ATOM 1286 N N . GLU A 1 173 ? -8.249 -20.200 0.853 1.00 34.28 173 GLU A N 1
ATOM 1287 C CA . GLU A 1 173 ? -9.236 -21.152 1.358 1.00 34.28 173 GLU A CA 1
ATOM 1288 C C . GLU A 1 173 ? -10.602 -20.741 0.795 1.00 34.28 173 GLU A C 1
ATOM 1290 O O . GLU A 1 173 ? -11.349 -19.976 1.402 1.00 34.28 173 GLU A O 1
ATOM 1295 N N . ARG A 1 174 ? -10.928 -21.214 -0.417 1.00 36.25 174 ARG A N 1
ATOM 1296 C CA . ARG A 1 174 ? -12.300 -21.130 -0.927 1.00 36.25 174 ARG A CA 1
ATOM 1297 C C . ARG A 1 174 ? -13.173 -21.958 0.007 1.00 36.25 174 ARG A C 1
ATOM 1299 O O . ARG A 1 174 ? -13.076 -23.184 0.011 1.00 36.25 174 ARG A O 1
ATOM 1306 N N . ARG A 1 175 ? -14.018 -21.299 0.797 1.00 37.75 175 ARG A N 1
ATOM 1307 C CA . ARG A 1 175 ? -15.070 -21.988 1.543 1.00 37.75 175 ARG A CA 1
ATOM 1308 C C . ARG A 1 175 ? -16.057 -22.580 0.534 1.00 37.75 175 ARG A C 1
ATOM 1310 O O . ARG A 1 175 ? -16.675 -21.838 -0.225 1.00 37.75 175 ARG A O 1
ATOM 1317 N N . SER A 1 176 ? -16.116 -23.910 0.492 1.00 34.62 176 SER A N 1
ATOM 1318 C CA . SER A 1 176 ? -17.168 -24.701 -0.162 1.00 34.62 176 SER A CA 1
ATOM 1319 C C . SER A 1 176 ? -18.500 -24.551 0.556 1.00 34.62 176 SER A C 1
ATOM 1321 O O . SER A 1 176 ? -18.453 -24.557 1.809 1.00 34.62 176 SER A O 1
#

Foldseek 3Di:
DDDDDDPDDAAEPVVLVVVLVVVLVVVLVVPPDQEEEAEDAQQHHHDVRRCSPLVSQQSVCVRNDPRRAYEYEHALQHDDDPSNLVRHQYYFYQDFVVRPCSVVSVVVRVVVSVCVSVVQFRWHWAWAFDPDDDDDDGCDPPDPCVVVCVVQVVPPRQRQRPRTRGRRPRPGPRDD